Protein AF-A0A952SSV2-F1 (afdb_monomer)

Foldseek 3Di:
DDPPDDPVNLVLLQLLQADAPDPQAQDPPQGRHHGDVVSSVLLVVCLVQVQCNVVPPDRDVVSVVVLVVCLVVVNVSLVNVSPSDSDVVSVVSNVVSNVVD

Mean predicted aligned error: 4.25 Å

Solvent-accessible surface area (backbone atoms only — not comparable to full-atom values): 5893 Å² total; per-residue (Å²): 138,75,86,82,63,48,71,67,56,51,50,48,42,46,51,75,37,22,45,54,77,70,70,88,57,80,42,99,88,57,38,40,40,43,81,32,69,63,54,34,49,53,37,55,48,25,55,76,36,45,30,33,48,79,67,79,84,58,72,54,72,62,20,58,49,54,44,52,52,31,48,75,68,66,37,69,72,38,36,56,81,71,82,84,59,84,49,71,66,28,54,48,53,31,51,53,47,53,74,69,110

Structure (mmCIF, N/CA/C/O backbone):
data_AF-A0A952SSV2-F1
#
_entry.id   AF-A0A952SSV2-F1
#
loop_
_atom_site.group_PDB
_atom_site.id
_atom_site.type_symbol
_atom_site.label_atom_id
_atom_site.label_alt_id
_atom_site.label_comp_id
_atom_site.label_asym_id
_atom_site.label_entity_id
_atom_site.label_seq_id
_atom_site.pdbx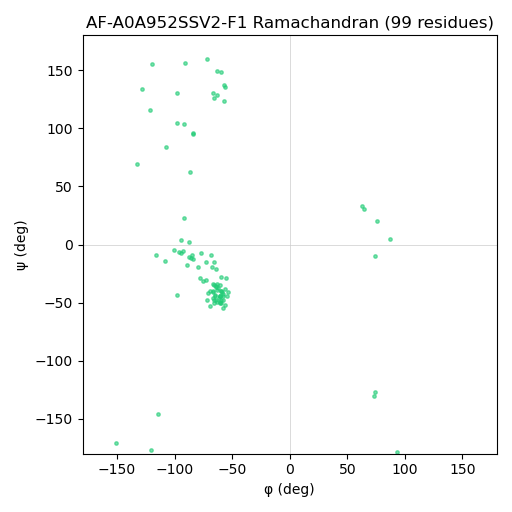_PDB_ins_code
_atom_site.Cartn_x
_atom_site.Cartn_y
_atom_site.Cartn_z
_atom_site.occupancy
_atom_site.B_iso_or_equiv
_atom_site.auth_seq_id
_atom_site.auth_comp_id
_atom_site.auth_asym_id
_atom_site.auth_atom_id
_atom_site.pdbx_PDB_model_num
ATOM 1 N N . MET A 1 1 ? 12.830 2.102 2.894 1.00 57.62 1 MET A N 1
ATOM 2 C CA . MET A 1 1 ? 12.381 3.385 3.485 1.00 57.62 1 MET A CA 1
ATOM 3 C C . MET A 1 1 ? 12.250 4.372 2.342 1.00 57.62 1 MET A C 1
ATOM 5 O O . MET A 1 1 ? 13.270 4.652 1.727 1.00 57.62 1 MET A O 1
ATOM 9 N N . ASN A 1 2 ? 11.033 4.826 2.029 1.00 72.06 2 ASN A N 1
ATOM 10 C CA . ASN A 1 2 ? 10.779 5.820 0.983 1.00 72.06 2 ASN A CA 1
ATOM 11 C C . ASN A 1 2 ? 10.646 7.216 1.637 1.00 72.06 2 ASN A C 1
ATOM 13 O O . ASN A 1 2 ? 9.637 7.464 2.296 1.00 72.06 2 ASN A O 1
ATOM 17 N N . PRO A 1 3 ? 11.661 8.098 1.540 1.00 81.12 3 PRO A N 1
ATOM 18 C CA . PRO A 1 3 ? 11.636 9.413 2.183 1.00 81.12 3 PRO A CA 1
ATOM 19 C C . PRO A 1 3 ? 10.770 10.444 1.442 1.00 81.12 3 PRO A C 1
ATOM 21 O O . PRO A 1 3 ? 10.602 11.549 1.951 1.00 81.12 3 PRO A O 1
ATOM 24 N N . GLU A 1 4 ? 10.257 10.114 0.255 1.00 86.75 4 GLU A N 1
ATOM 25 C CA . GLU A 1 4 ? 9.472 11.029 -0.583 1.00 86.75 4 GLU A CA 1
ATOM 26 C C . GLU A 1 4 ? 7.978 11.009 -0.240 1.00 86.75 4 GLU A C 1
ATOM 28 O O . GLU A 1 4 ? 7.237 11.890 -0.674 1.00 86.75 4 GLU A O 1
ATOM 33 N N . LEU A 1 5 ? 7.538 10.049 0.582 1.00 87.50 5 LEU A N 1
ATOM 34 C CA . LEU A 1 5 ? 6.159 9.990 1.051 1.00 87.50 5 LEU A CA 1
ATOM 35 C C . LEU A 1 5 ? 5.815 11.223 1.888 1.00 87.50 5 LEU A C 1
ATOM 37 O O . LEU A 1 5 ? 6.486 11.565 2.867 1.00 87.50 5 LEU A O 1
ATOM 41 N N . THR A 1 6 ? 4.710 11.862 1.527 1.00 91.81 6 THR A N 1
ATOM 42 C CA . THR A 1 6 ? 4.130 12.942 2.321 1.00 91.81 6 THR A CA 1
ATOM 43 C C . THR A 1 6 ? 3.497 12.396 3.599 1.00 91.81 6 THR A C 1
ATOM 45 O O . THR A 1 6 ? 3.135 11.224 3.693 1.00 91.81 6 THR A O 1
ATOM 48 N N . PHE A 1 7 ? 3.311 13.267 4.594 1.00 92.31 7 PHE A N 1
ATOM 49 C CA . PHE A 1 7 ? 2.595 12.909 5.821 1.00 92.31 7 PHE A CA 1
ATOM 50 C C . PHE A 1 7 ? 1.200 12.326 5.537 1.00 92.31 7 PHE A C 1
ATOM 52 O O . PHE A 1 7 ? 0.825 11.339 6.164 1.00 92.31 7 PHE A O 1
ATOM 59 N N . GLU A 1 8 ? 0.465 12.895 4.577 1.00 92.75 8 GLU A N 1
ATOM 60 C CA . GLU A 1 8 ? -0.875 12.417 4.219 1.00 92.75 8 GLU A CA 1
ATOM 61 C C . GLU A 1 8 ? -0.832 11.021 3.587 1.00 92.75 8 GLU A C 1
ATOM 63 O O . GLU A 1 8 ? -1.629 10.170 3.964 1.00 92.75 8 GLU A O 1
ATOM 68 N N . GLN A 1 9 ? 0.143 10.736 2.718 1.00 91.00 9 GLN A N 1
ATOM 69 C CA . GLN A 1 9 ? 0.325 9.392 2.156 1.00 91.00 9 GLN A CA 1
ATOM 70 C C . GLN A 1 9 ? 0.705 8.376 3.235 1.00 91.00 9 GLN A C 1
ATOM 72 O O . GLN A 1 9 ? 0.136 7.292 3.283 1.00 91.00 9 GLN A O 1
ATOM 77 N N . VAL A 1 10 ? 1.619 8.727 4.149 1.00 92.75 10 VAL A N 1
ATOM 78 C CA . VAL A 1 10 ? 1.979 7.843 5.273 1.00 92.75 10 VAL A CA 1
ATOM 79 C C . VAL A 1 10 ? 0.761 7.554 6.145 1.00 92.75 10 VAL A C 1
ATOM 81 O O . VAL A 1 10 ? 0.542 6.409 6.530 1.00 92.75 10 VAL A O 1
ATOM 84 N N . LYS A 1 11 ? -0.035 8.580 6.457 1.00 93.00 11 LYS A N 1
ATOM 85 C CA . LYS A 1 11 ? -1.267 8.421 7.226 1.00 93.00 11 LYS A CA 1
ATOM 86 C C . LYS A 1 11 ? -2.249 7.503 6.497 1.00 93.00 11 LYS A C 1
ATOM 88 O O . LYS A 1 11 ? -2.707 6.545 7.109 1.00 93.00 11 LYS A O 1
ATOM 93 N N . HIS A 1 12 ? -2.506 7.759 5.216 1.00 91.81 12 HIS A N 1
ATOM 94 C CA . HIS A 1 12 ? -3.396 6.946 4.397 1.00 91.81 12 HIS A CA 1
ATOM 95 C C . HIS A 1 12 ? -2.958 5.478 4.392 1.00 91.81 12 HIS A C 1
ATOM 97 O O . HIS A 1 12 ? -3.737 4.622 4.789 1.00 91.81 12 HIS A O 1
ATOM 103 N N . ILE A 1 13 ? -1.685 5.198 4.084 1.00 93.12 13 ILE A N 1
ATOM 104 C CA . ILE A 1 13 ? -1.116 3.840 4.091 1.00 93.12 13 ILE A CA 1
ATOM 105 C C . ILE A 1 13 ? -1.335 3.155 5.445 1.00 93.12 13 ILE A C 1
ATOM 107 O O . ILE A 1 13 ? -1.718 1.987 5.495 1.00 93.12 13 ILE A O 1
ATOM 111 N N . LEU A 1 14 ? -1.099 3.858 6.557 1.00 94.12 14 LEU A N 1
ATOM 112 C CA . LEU A 1 14 ? -1.314 3.300 7.895 1.00 94.12 14 LEU A CA 1
ATOM 113 C C . LEU A 1 14 ? -2.792 3.009 8.188 1.00 94.12 14 LEU A C 1
ATOM 115 O O . LEU A 1 14 ? -3.068 2.044 8.895 1.00 94.12 14 LEU A O 1
ATOM 119 N N . GLU A 1 15 ? -3.718 3.821 7.676 1.00 93.00 15 GLU A N 1
ATOM 120 C CA . GLU A 1 15 ? -5.165 3.646 7.853 1.00 93.00 15 GLU A CA 1
ATOM 121 C C . GLU A 1 15 ? -5.692 2.463 7.035 1.00 93.00 15 GLU A C 1
ATOM 123 O O . GLU A 1 15 ? -6.388 1.608 7.576 1.00 93.00 15 GLU A O 1
ATOM 128 N N . VAL A 1 16 ? -5.319 2.367 5.758 1.00 91.81 16 VAL A N 1
ATOM 129 C CA . VAL A 1 16 ? -5.854 1.348 4.838 1.00 91.81 16 VAL A CA 1
ATOM 130 C C . VAL A 1 16 ? -5.219 -0.032 4.996 1.00 91.81 16 VAL A C 1
ATOM 132 O O . VAL A 1 16 ? -5.797 -1.031 4.581 1.00 91.81 16 VAL A O 1
ATOM 135 N N . THR A 1 17 ? -4.037 -0.112 5.610 1.00 92.81 17 THR A N 1
ATOM 136 C CA . THR A 1 17 ? -3.386 -1.398 5.914 1.00 92.81 17 THR A CA 1
ATOM 137 C C . THR A 1 17 ? -3.651 -1.889 7.329 1.00 92.81 17 THR A C 1
ATOM 139 O O . THR A 1 17 ? -3.240 -3.000 7.677 1.00 92.81 17 THR A O 1
ATOM 142 N N . ALA A 1 18 ? -4.311 -1.087 8.167 1.00 94.50 18 ALA A N 1
ATOM 143 C CA . ALA A 1 18 ? -4.647 -1.490 9.520 1.00 94.50 18 ALA A CA 1
ATOM 144 C C . ALA A 1 18 ? -5.538 -2.743 9.520 1.00 94.50 18 ALA A C 1
ATOM 146 O O . ALA A 1 18 ? -6.297 -3.022 8.595 1.00 94.50 18 ALA A O 1
ATOM 147 N N . THR A 1 19 ? -5.393 -3.557 10.560 1.00 93.12 19 THR A N 1
ATOM 148 C CA . THR A 1 19 ? -6.244 -4.725 10.771 1.00 93.12 19 THR A CA 1
ATOM 149 C C . THR A 1 19 ? -7.416 -4.314 11.642 1.00 93.12 19 THR A C 1
ATOM 151 O O . THR A 1 19 ? -7.255 -4.176 12.860 1.00 93.12 19 THR A O 1
ATOM 154 N N . ASP A 1 20 ? -8.580 -4.150 11.019 1.00 91.00 20 ASP A N 1
ATOM 155 C CA . ASP A 1 20 ? -9.829 -3.912 11.734 1.00 91.00 20 ASP A CA 1
ATOM 156 C C . ASP A 1 20 ? -10.090 -5.037 12.747 1.00 91.00 20 ASP A C 1
ATOM 158 O O . ASP A 1 20 ? -9.896 -6.227 12.473 1.00 91.00 20 ASP A O 1
ATOM 162 N N . ILE A 1 21 ? -10.496 -4.644 13.955 1.00 92.75 21 ILE A N 1
ATOM 163 C CA . ILE A 1 21 ? -10.833 -5.567 15.051 1.00 92.75 21 ILE A CA 1
ATOM 164 C C . ILE A 1 21 ? -12.338 -5.630 15.334 1.00 92.75 21 ILE A C 1
ATOM 166 O O . ILE A 1 21 ? -12.783 -6.546 16.030 1.00 92.75 21 ILE A O 1
ATOM 170 N N . GLU A 1 22 ? -13.104 -4.677 14.802 1.00 90.00 22 GLU A N 1
ATOM 171 C CA . GLU A 1 22 ? -14.569 -4.673 14.776 1.00 90.00 22 GLU A CA 1
ATOM 172 C C . GLU A 1 22 ? -15.056 -4.768 13.313 1.00 90.00 22 GLU A C 1
ATOM 174 O O . GLU A 1 22 ? -14.451 -5.478 12.506 1.00 90.00 22 GLU A O 1
ATOM 179 N N . ASP A 1 23 ? -16.174 -4.118 12.979 1.00 89.06 23 ASP A N 1
ATOM 180 C CA . ASP A 1 23 ? -16.655 -4.036 11.599 1.00 89.06 23 ASP A CA 1
ATOM 181 C C . ASP A 1 23 ? -15.645 -3.273 10.716 1.00 89.06 23 ASP A C 1
ATOM 183 O O . ASP A 1 23 ? -14.969 -2.378 11.223 1.00 89.06 23 ASP A O 1
ATOM 187 N N . PRO A 1 24 ? -15.543 -3.587 9.408 1.00 88.19 24 PRO A N 1
ATOM 188 C CA . PRO A 1 24 ? -14.587 -2.929 8.523 1.00 88.19 24 PRO A CA 1
ATOM 189 C C . PRO A 1 24 ? -14.751 -1.405 8.467 1.00 88.19 24 PRO A C 1
ATOM 191 O O . PRO A 1 24 ? -15.866 -0.897 8.298 1.00 88.19 24 PRO A O 1
ATOM 194 N N . GLY A 1 25 ? -13.627 -0.691 8.497 1.00 85.00 25 GLY A N 1
ATOM 195 C CA . GLY A 1 25 ? -13.570 0.766 8.419 1.00 85.00 25 GLY A CA 1
ATOM 196 C C . GLY A 1 25 ? -13.555 1.471 9.777 1.00 85.00 25 GLY A C 1
ATOM 197 O O . GLY A 1 25 ? -13.547 0.863 10.839 1.00 85.00 25 GLY A O 1
ATOM 198 N N . TYR A 1 26 ? -13.528 2.806 9.739 1.00 88.56 26 TYR A N 1
ATOM 199 C CA . TYR A 1 26 ? -13.344 3.616 10.943 1.00 88.56 26 TYR A CA 1
ATOM 200 C C . TYR A 1 26 ? -14.515 3.502 11.934 1.00 88.56 26 TYR A C 1
ATOM 202 O O . TYR A 1 26 ? -15.651 3.865 11.610 1.00 88.56 26 TYR A O 1
ATOM 210 N N . ASP A 1 27 ? -14.214 3.154 13.187 1.00 92.06 27 ASP A N 1
ATOM 211 C CA . ASP A 1 27 ? -15.145 3.221 14.313 1.00 92.06 27 ASP A CA 1
ATOM 212 C C . ASP A 1 27 ? -14.663 4.165 15.439 1.00 92.06 27 ASP A C 1
ATOM 214 O O . ASP A 1 27 ? -13.477 4.427 15.637 1.00 92.06 27 ASP A O 1
ATOM 218 N N . ALA A 1 28 ? -15.605 4.694 16.228 1.00 90.88 28 ALA A N 1
ATOM 219 C CA . ALA A 1 28 ? -15.313 5.707 17.249 1.00 90.88 28 ALA A CA 1
ATOM 220 C C . ALA A 1 28 ? -14.571 5.183 18.496 1.00 90.88 28 ALA A C 1
ATOM 222 O O . ALA A 1 28 ? -14.097 5.985 19.305 1.00 90.88 28 ALA A O 1
ATOM 223 N N . LYS A 1 29 ? -14.520 3.866 18.709 1.00 92.44 29 LYS A N 1
ATOM 224 C CA . LYS A 1 29 ? -13.845 3.230 19.846 1.00 92.44 29 LYS A CA 1
ATOM 225 C C . LYS A 1 29 ? -12.452 2.736 19.477 1.00 92.44 29 LYS A C 1
ATOM 227 O O . LYS A 1 29 ? -11.551 2.910 20.298 1.00 92.44 29 LYS A O 1
ATOM 232 N N . THR A 1 30 ? -12.282 2.109 18.311 1.00 88.25 30 THR A N 1
ATOM 233 C CA . THR A 1 30 ? -11.022 1.453 17.919 1.00 88.25 30 THR A CA 1
ATOM 234 C C . THR A 1 30 ? -10.338 2.078 16.704 1.00 88.25 30 THR A C 1
ATOM 236 O O . THR A 1 30 ? -9.164 1.800 16.467 1.00 88.25 30 THR A O 1
ATOM 239 N N . GLY A 1 31 ? -10.989 3.013 16.006 1.00 90.75 31 GLY A N 1
ATOM 240 C CA . GLY A 1 31 ? -10.442 3.643 14.806 1.00 90.75 31 GLY A CA 1
ATOM 241 C C . GLY A 1 31 ? -10.482 2.674 13.629 1.00 90.75 31 GLY A C 1
ATOM 242 O O . GLY A 1 31 ? -11.531 2.120 13.352 1.00 90.75 31 GLY A O 1
ATOM 243 N N . HIS A 1 32 ? -9.345 2.464 12.961 1.00 91.69 32 HIS A N 1
ATOM 244 C CA . HIS A 1 32 ? -9.160 1.420 11.935 1.00 91.69 32 HIS A CA 1
ATOM 245 C C . HIS A 1 32 ? -8.609 0.106 12.540 1.00 91.69 32 HIS A C 1
ATOM 247 O O . HIS A 1 32 ? -7.891 -0.662 11.903 1.00 91.69 32 HIS A O 1
ATOM 253 N N . GLY A 1 33 ? -8.810 -0.099 13.845 1.00 93.25 33 GLY A N 1
ATOM 254 C CA . GLY A 1 33 ? -8.257 -1.231 14.583 1.00 93.25 33 GLY A CA 1
ATOM 255 C C . GLY A 1 33 ? -6.750 -1.138 14.855 1.00 93.25 33 GLY A C 1
ATOM 256 O O . GLY A 1 33 ? -6.251 -0.165 15.428 1.00 93.25 33 GLY A O 1
ATOM 257 N N . LEU A 1 34 ? -6.015 -2.211 14.550 1.00 95.06 34 LEU A N 1
ATOM 258 C CA . LEU A 1 34 ? -4.601 -2.371 14.907 1.00 95.06 34 LEU A CA 1
ATOM 259 C C . LEU A 1 34 ? -3.674 -2.000 13.749 1.00 95.06 34 LEU A C 1
ATOM 261 O O . LEU A 1 34 ? -3.780 -2.546 12.655 1.00 95.06 34 LEU A O 1
ATOM 265 N N . VAL A 1 35 ? -2.676 -1.155 14.024 1.00 94.50 35 VAL A N 1
ATOM 266 C CA . VAL A 1 35 ? -1.617 -0.833 13.054 1.00 94.50 35 VAL A CA 1
ATOM 267 C C . VAL A 1 35 ? -0.902 -2.109 12.599 1.00 94.50 35 VAL A C 1
ATOM 269 O O . VAL A 1 35 ? -0.304 -2.820 13.411 1.00 94.50 35 VAL A O 1
ATOM 272 N N . ASN A 1 36 ? -0.887 -2.353 11.288 1.00 94.31 36 ASN A N 1
ATOM 273 C CA . ASN A 1 36 ? -0.162 -3.458 10.670 1.00 94.31 36 ASN A CA 1
ATOM 274 C C . ASN A 1 36 ? 1.072 -2.930 9.927 1.00 94.31 36 ASN A C 1
ATOM 276 O O . ASN A 1 36 ? 1.069 -2.708 8.719 1.00 94.31 36 ASN A O 1
ATOM 280 N N . ALA A 1 37 ? 2.162 -2.735 10.672 1.00 93.50 37 ALA A N 1
ATOM 281 C CA . ALA A 1 37 ? 3.391 -2.159 10.126 1.00 93.50 37 ALA A CA 1
ATOM 282 C C . ALA A 1 37 ? 4.000 -2.981 8.975 1.00 93.50 37 ALA A C 1
ATOM 284 O O . ALA A 1 37 ? 4.674 -2.414 8.120 1.00 93.50 37 ALA A O 1
ATOM 285 N N . ARG A 1 38 ? 3.777 -4.303 8.944 1.00 91.38 38 ARG A N 1
ATOM 286 C CA . ARG A 1 38 ? 4.261 -5.152 7.849 1.00 91.38 38 ARG A CA 1
ATOM 287 C C . ARG A 1 38 ? 3.502 -4.846 6.561 1.00 91.38 38 ARG A C 1
ATOM 289 O O . ARG A 1 38 ? 4.150 -4.528 5.575 1.00 91.38 38 ARG A O 1
ATOM 296 N N . ALA A 1 39 ? 2.169 -4.873 6.606 1.00 90.12 39 ALA A N 1
ATOM 297 C CA . ALA A 1 39 ? 1.342 -4.568 5.441 1.00 90.12 39 ALA A CA 1
ATOM 298 C C . ALA A 1 39 ? 1.600 -3.143 4.923 1.00 90.12 39 ALA A C 1
ATOM 300 O O . ALA A 1 39 ? 1.752 -2.946 3.723 1.00 90.12 39 ALA A O 1
ATOM 301 N N . ALA A 1 40 ? 1.771 -2.167 5.824 1.00 91.75 40 ALA A N 1
ATOM 302 C CA . ALA A 1 40 ? 2.157 -0.805 5.455 1.00 91.75 40 ALA A CA 1
ATOM 303 C C . ALA A 1 40 ? 3.489 -0.751 4.683 1.00 91.75 40 ALA A C 1
ATOM 305 O 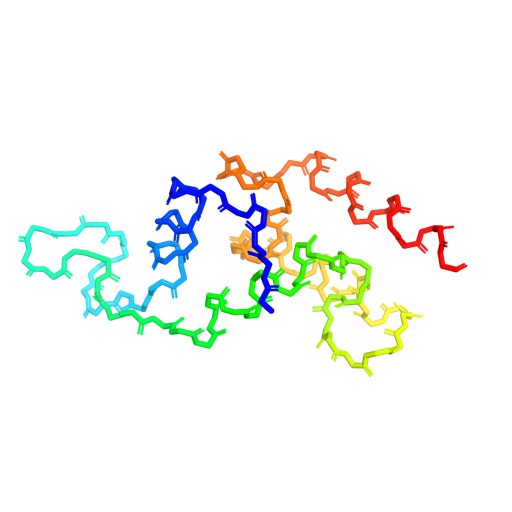O . ALA A 1 40 ? 3.608 -0.047 3.683 1.00 91.75 40 ALA A O 1
ATOM 306 N N . VAL A 1 41 ? 4.509 -1.4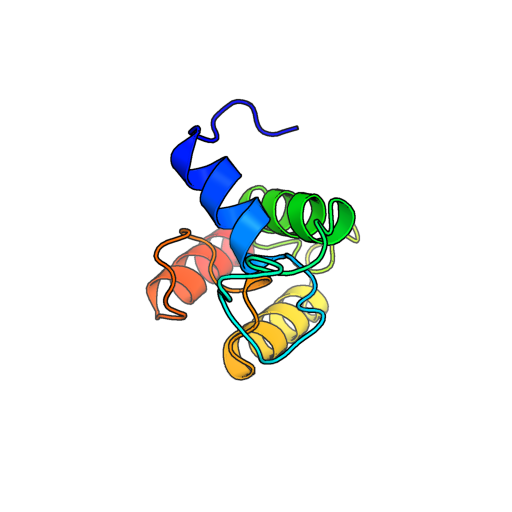91 5.131 1.00 90.25 41 VAL A N 1
ATOM 307 C CA . VAL A 1 41 ? 5.814 -1.530 4.451 1.00 90.25 41 VAL A CA 1
ATOM 308 C C . VAL A 1 41 ? 5.735 -2.282 3.123 1.00 90.25 41 VAL A C 1
ATOM 310 O O . VAL A 1 41 ? 6.317 -1.815 2.149 1.00 90.25 41 VAL A O 1
ATOM 313 N N . GLU A 1 42 ? 5.023 -3.408 3.073 1.00 86.94 42 GLU A N 1
ATOM 314 C CA . GLU A 1 42 ? 4.792 -4.177 1.841 1.00 86.94 42 GLU A CA 1
ATOM 315 C C . GLU A 1 42 ? 4.103 -3.316 0.778 1.00 86.94 42 GLU A C 1
ATOM 317 O O . GLU A 1 42 ? 4.546 -3.291 -0.368 1.00 86.94 42 GLU A O 1
ATOM 322 N N . TYR A 1 43 ? 3.102 -2.528 1.173 1.00 89.00 43 TYR A N 1
ATOM 323 C CA . TYR A 1 43 ? 2.442 -1.579 0.283 1.00 89.00 43 TYR A CA 1
ATOM 324 C C . TYR A 1 43 ? 3.439 -0.545 -0.273 1.00 89.00 43 TYR A C 1
ATOM 326 O O . TYR A 1 43 ? 3.578 -0.392 -1.485 1.00 89.00 43 TYR A O 1
ATOM 334 N N . VAL A 1 44 ? 4.242 0.092 0.586 1.00 89.69 44 VAL A N 1
ATOM 335 C CA . VAL A 1 44 ? 5.254 1.068 0.135 1.00 89.69 44 VAL A CA 1
ATOM 336 C C . VAL A 1 44 ? 6.288 0.452 -0.815 1.00 89.69 44 VAL A C 1
ATOM 338 O O . VAL A 1 44 ? 6.772 1.138 -1.714 1.00 89.69 44 VAL A O 1
ATOM 341 N N . ILE A 1 45 ? 6.658 -0.817 -0.620 1.00 84.62 45 ILE A N 1
ATOM 342 C CA . ILE A 1 45 ? 7.588 -1.519 -1.516 1.00 84.62 45 ILE A CA 1
ATOM 343 C C . ILE A 1 45 ? 6.959 -1.699 -2.897 1.00 84.62 45 ILE A C 1
ATOM 345 O O . ILE A 1 45 ? 7.598 -1.343 -3.883 1.00 84.62 45 ILE A O 1
ATOM 349 N N . LYS A 1 46 ? 5.710 -2.174 -2.961 1.00 84.44 46 LYS A N 1
ATOM 350 C CA . LYS A 1 46 ? 4.980 -2.355 -4.223 1.00 84.44 46 LYS A CA 1
ATOM 351 C C . LYS A 1 46 ? 4.829 -1.046 -4.988 1.00 84.44 46 LYS A C 1
ATOM 353 O O . LYS A 1 46 ? 5.063 -1.016 -6.182 1.00 84.44 46 LYS A O 1
ATOM 358 N N . MET A 1 47 ? 4.555 0.066 -4.310 1.00 86.38 47 MET A N 1
ATOM 359 C CA . MET A 1 47 ? 4.530 1.374 -4.974 1.00 86.38 47 MET A CA 1
ATOM 360 C C . MET A 1 47 ? 5.886 1.779 -5.571 1.00 86.38 47 MET A C 1
ATOM 362 O O . MET A 1 47 ? 5.946 2.432 -6.608 1.00 86.38 47 MET A O 1
ATOM 366 N N . ALA A 1 48 ? 6.985 1.453 -4.885 1.00 86.44 48 ALA A N 1
ATOM 367 C CA . ALA A 1 48 ? 8.328 1.823 -5.326 1.00 86.44 48 ALA A CA 1
ATOM 368 C C . ALA A 1 48 ? 8.845 0.925 -6.459 1.00 86.44 48 ALA A C 1
ATOM 370 O O . ALA A 1 48 ? 9.660 1.372 -7.264 1.00 86.44 48 ALA A O 1
ATOM 371 N N . LEU A 1 49 ? 8.392 -0.329 -6.501 1.00 89.75 49 LEU A N 1
ATOM 372 C CA . LEU A 1 49 ? 8.742 -1.325 -7.509 1.00 89.75 49 LEU A CA 1
ATOM 373 C C . LEU A 1 49 ? 7.464 -2.015 -8.021 1.00 89.75 49 LEU A C 1
ATOM 375 O O . LEU A 1 49 ? 7.272 -3.195 -7.726 1.00 89.75 49 LEU A O 1
ATOM 379 N N . PRO A 1 50 ? 6.595 -1.315 -8.779 1.00 93.44 50 PRO A N 1
ATOM 380 C CA . PRO A 1 50 ? 5.279 -1.842 -9.151 1.00 93.44 50 PRO A CA 1
ATOM 381 C C . PRO A 1 50 ? 5.331 -3.184 -9.866 1.00 93.44 50 PRO A C 1
ATOM 383 O O . PRO A 1 50 ? 4.499 -4.046 -9.603 1.00 93.44 50 PRO A O 1
ATOM 386 N N . ALA A 1 51 ? 6.325 -3.369 -10.736 1.00 94.94 51 ALA A N 1
ATOM 387 C CA . ALA A 1 51 ? 6.468 -4.599 -11.496 1.00 94.94 51 ALA A CA 1
ATOM 388 C C . ALA A 1 51 ? 6.942 -5.796 -10.654 1.00 94.94 51 ALA A C 1
ATOM 390 O O . ALA A 1 51 ? 6.508 -6.898 -10.934 1.00 94.94 51 ALA A O 1
ATOM 391 N N . ASN A 1 52 ? 7.736 -5.600 -9.591 1.00 94.19 52 ASN A N 1
ATOM 392 C CA . ASN A 1 52 ? 8.118 -6.660 -8.638 1.00 94.19 52 ASN A CA 1
ATOM 393 C C . ASN A 1 52 ? 7.051 -6.773 -7.534 1.00 94.19 52 ASN A C 1
ATOM 395 O O . ASN A 1 52 ? 7.288 -6.458 -6.361 1.00 94.19 52 ASN A O 1
ATOM 399 N N . PHE A 1 53 ? 5.833 -7.127 -7.937 1.00 93.81 53 PHE A N 1
ATOM 400 C CA . PHE A 1 53 ? 4.649 -7.086 -7.087 1.00 93.81 53 PHE A CA 1
ATOM 401 C C . PHE A 1 53 ? 4.708 -8.100 -5.940 1.00 93.81 53 PHE A C 1
ATOM 403 O O . PHE A 1 53 ? 4.204 -7.821 -4.847 1.00 93.81 53 PHE A O 1
ATOM 410 N N . ASN A 1 54 ? 5.322 -9.267 -6.156 1.00 92.19 54 ASN A N 1
ATOM 411 C CA . ASN A 1 54 ? 5.450 -10.293 -5.119 1.00 92.19 54 ASN A CA 1
ATOM 412 C C . ASN A 1 54 ? 6.682 -10.078 -4.208 1.00 92.19 54 ASN A C 1
ATOM 414 O O . ASN A 1 54 ? 6.777 -10.686 -3.137 1.00 92.19 54 ASN A O 1
ATOM 418 N N . GLY A 1 55 ? 7.590 -9.175 -4.597 1.00 90.88 55 GLY A N 1
ATOM 419 C CA . GLY A 1 55 ? 8.778 -8.798 -3.838 1.00 90.88 55 GLY A CA 1
ATOM 420 C C . GLY A 1 55 ? 9.919 -9.819 -3.878 1.00 90.88 55 GLY A C 1
ATOM 421 O O . GLY A 1 55 ? 10.772 -9.776 -2.988 1.00 90.88 55 GLY A O 1
ATOM 422 N N . ASP A 1 56 ? 9.954 -10.730 -4.855 1.00 92.94 56 ASP A N 1
ATOM 423 C CA . ASP A 1 56 ? 10.954 -11.804 -4.953 1.00 92.94 56 ASP A CA 1
ATOM 424 C C . ASP A 1 56 ? 12.255 -11.422 -5.691 1.00 92.94 56 ASP A C 1
ATOM 426 O O . ASP A 1 56 ? 13.175 -12.238 -5.783 1.00 92.94 56 ASP A O 1
ATOM 430 N N . GLU A 1 57 ? 12.354 -10.160 -6.126 1.00 91.06 57 GLU A N 1
ATOM 431 C CA . GLU A 1 57 ? 13.484 -9.550 -6.858 1.00 91.06 57 GLU A CA 1
ATOM 432 C C . GLU A 1 57 ? 13.609 -9.969 -8.325 1.00 91.06 57 GLU A C 1
ATOM 434 O O . GLU A 1 57 ? 14.385 -9.353 -9.061 1.00 91.06 57 GLU A O 1
ATOM 439 N N . ASN A 1 58 ? 12.853 -10.967 -8.770 1.00 94.06 58 ASN A N 1
ATOM 440 C CA . ASN A 1 58 ? 12.654 -11.216 -10.187 1.00 94.06 58 ASN A CA 1
ATOM 441 C C . ASN A 1 58 ? 11.421 -10.452 -10.618 1.00 94.06 58 ASN A C 1
ATOM 443 O O . ASN A 1 58 ? 10.568 -10.110 -9.806 1.00 94.06 58 ASN A O 1
ATOM 447 N N . ILE A 1 59 ? 11.371 -10.156 -11.906 1.00 95.00 59 ILE A N 1
ATOM 448 C CA . ILE A 1 59 ? 10.142 -9.669 -12.474 1.00 95.00 59 ILE A CA 1
ATOM 449 C C . ILE A 1 59 ? 9.733 -10.627 -13.575 1.00 95.00 59 ILE A C 1
ATOM 451 O O . ILE A 1 59 ? 10.496 -10.911 -14.505 1.00 95.00 59 ILE A O 1
ATOM 455 N N . ASP A 1 60 ? 8.590 -11.272 -13.363 1.00 95.62 60 ASP A N 1
ATOM 456 C CA . ASP A 1 60 ? 8.119 -12.334 -14.232 1.00 95.62 60 ASP A CA 1
ATOM 457 C C . ASP A 1 60 ? 6.588 -12.434 -14.270 1.00 95.62 60 ASP A C 1
ATOM 459 O O . ASP A 1 60 ? 5.836 -11.541 -13.879 1.00 95.62 60 ASP A O 1
ATOM 463 N N . THR A 1 61 ? 6.070 -13.495 -14.884 1.00 96.69 61 THR A N 1
ATOM 464 C CA . THR A 1 61 ? 4.620 -13.659 -15.056 1.00 96.69 61 THR A CA 1
ATOM 465 C C . THR A 1 61 ? 3.855 -13.811 -13.740 1.00 96.69 61 THR A C 1
ATOM 467 O O . THR A 1 61 ? 2.642 -13.608 -13.734 1.00 96.69 61 THR A O 1
ATOM 470 N N . LEU A 1 62 ? 4.522 -14.198 -12.652 1.00 97.12 62 LEU A N 1
ATOM 471 C CA . LEU A 1 62 ? 3.913 -14.332 -11.337 1.00 97.12 62 LEU A CA 1
ATOM 472 C C . LEU A 1 62 ? 3.546 -12.961 -10.764 1.00 97.12 62 LEU A C 1
ATOM 474 O O . LEU A 1 62 ? 2.435 -12.830 -10.263 1.00 97.12 62 LEU A O 1
ATOM 478 N N . ASP A 1 63 ? 4.379 -11.932 -10.944 1.00 96.25 63 ASP A N 1
ATOM 479 C CA . ASP A 1 63 ? 4.050 -10.567 -10.512 1.00 96.25 63 ASP A CA 1
ATOM 480 C C . ASP A 1 63 ? 2.798 -10.030 -11.196 1.00 96.25 63 ASP A C 1
ATOM 482 O O . ASP A 1 63 ? 1.905 -9.482 -10.550 1.00 96.25 63 ASP A O 1
ATOM 486 N N . ALA A 1 64 ? 2.694 -10.247 -12.509 1.00 96.62 64 ALA A N 1
ATOM 487 C CA . ALA A 1 64 ? 1.519 -9.854 -13.275 1.00 96.62 64 ALA A CA 1
ATOM 488 C C . ALA A 1 64 ? 0.260 -10.603 -12.815 1.00 96.62 64 ALA A C 1
ATOM 490 O O . ALA A 1 64 ? -0.818 -10.013 -12.742 1.00 96.62 64 ALA A O 1
ATOM 491 N N . ILE A 1 65 ? 0.375 -11.894 -12.489 1.00 97.44 65 ILE A N 1
ATOM 492 C CA . ILE A 1 65 ? -0.748 -12.676 -11.957 1.00 97.44 65 ILE A CA 1
ATOM 493 C C . ILE A 1 65 ? -1.149 -12.168 -10.569 1.00 97.44 65 ILE A C 1
ATOM 495 O O . ILE A 1 65 ? -2.340 -11.967 -10.331 1.00 97.44 65 ILE A O 1
ATOM 499 N N . ASP A 1 66 ? -0.188 -11.936 -9.679 1.00 96.44 66 ASP A N 1
ATOM 500 C CA . ASP A 1 66 ? -0.451 -11.490 -8.311 1.00 96.44 66 ASP A CA 1
ATOM 501 C C . ASP A 1 66 ? -1.050 -10.077 -8.288 1.00 96.44 66 ASP A C 1
ATOM 503 O O . ASP A 1 66 ? -2.025 -9.844 -7.566 1.00 96.44 66 ASP A O 1
ATOM 507 N N . PHE A 1 67 ? -0.565 -9.167 -9.141 1.00 96.12 67 PHE A N 1
ATOM 508 C CA . PHE A 1 67 ? -1.173 -7.849 -9.335 1.00 96.12 67 PHE A CA 1
ATOM 509 C C . PHE A 1 67 ? -2.614 -7.966 -9.840 1.00 96.12 67 PHE A C 1
ATOM 511 O O . PHE A 1 67 ? -3.517 -7.371 -9.259 1.00 96.12 67 PHE A O 1
ATOM 518 N N . LEU A 1 68 ? -2.874 -8.770 -10.880 1.00 96.81 68 LEU A N 1
ATOM 519 C CA . LEU A 1 68 ? -4.228 -8.936 -11.428 1.00 96.81 68 LEU A CA 1
ATOM 520 C C . LEU A 1 68 ? -5.202 -9.564 -10.420 1.00 96.81 68 LEU A C 1
ATOM 522 O O . LEU A 1 68 ? -6.387 -9.221 -10.419 1.00 96.81 68 LEU A O 1
ATOM 526 N N . ILE A 1 69 ? -4.726 -10.473 -9.564 1.00 96.81 69 ILE A N 1
ATOM 527 C CA . ILE A 1 69 ? -5.522 -11.034 -8.465 1.00 96.81 69 ILE A CA 1
ATOM 528 C C . ILE A 1 69 ? -5.854 -9.943 -7.444 1.00 96.81 69 ILE A C 1
ATOM 530 O O . ILE A 1 69 ? -7.027 -9.795 -7.101 1.00 96.81 69 ILE A O 1
ATOM 534 N N . ALA A 1 70 ? -4.856 -9.179 -6.990 1.00 94.88 70 ALA A N 1
ATOM 535 C CA . ALA A 1 70 ? -5.039 -8.091 -6.031 1.00 94.88 70 ALA A CA 1
ATOM 536 C C . ALA A 1 70 ? -6.002 -7.020 -6.575 1.00 94.88 70 ALA A C 1
ATOM 538 O O . ALA A 1 70 ? -6.991 -6.684 -5.925 1.00 94.88 70 ALA A O 1
ATOM 539 N N . TYR A 1 71 ? -5.788 -6.586 -7.818 1.00 95.00 71 TYR A N 1
ATOM 540 C CA . TYR A 1 71 ? -6.641 -5.641 -8.535 1.00 95.00 71 TYR A CA 1
ATOM 541 C C . TYR A 1 71 ? -8.088 -6.142 -8.644 1.00 95.00 71 TYR A C 1
ATOM 543 O O . TYR A 1 71 ? -9.033 -5.439 -8.297 1.00 95.00 71 TYR A O 1
ATOM 551 N N . GLY A 1 72 ? -8.286 -7.401 -9.053 1.00 94.94 72 GLY A N 1
ATOM 552 C CA . GLY A 1 72 ? -9.620 -7.997 -9.178 1.00 94.94 72 GLY A CA 1
ATOM 553 C C . GLY A 1 72 ? -10.355 -8.200 -7.847 1.00 94.94 72 GLY A C 1
ATOM 554 O O . GLY A 1 72 ? -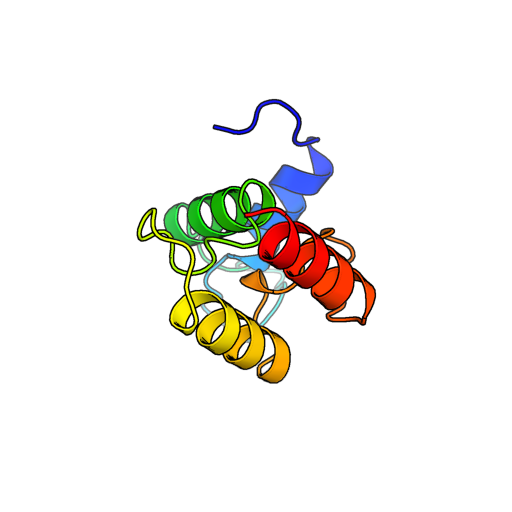11.577 -8.362 -7.845 1.00 94.94 72 GLY A O 1
ATOM 555 N N . GLN A 1 73 ? -9.633 -8.209 -6.725 1.00 94.31 73 GLN A N 1
ATOM 556 C CA . GLN A 1 73 ? -10.189 -8.321 -5.374 1.00 94.31 73 GLN A CA 1
ATOM 557 C C . GLN A 1 73 ? -10.412 -6.963 -4.697 1.00 94.31 73 GLN A C 1
ATOM 559 O O . GLN A 1 73 ? -11.020 -6.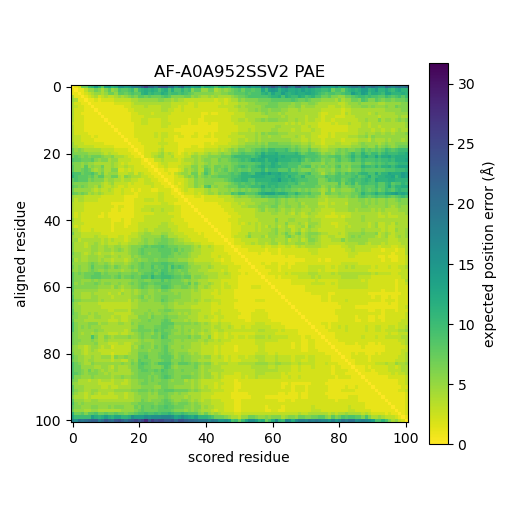934 -3.627 1.00 94.31 73 GLN A O 1
ATOM 564 N N . GLY A 1 74 ? -9.951 -5.862 -5.303 1.00 91.12 74 GLY A N 1
ATOM 565 C CA . GLY A 1 74 ? -9.913 -4.553 -4.650 1.00 91.12 74 GLY A CA 1
ATOM 566 C C . GLY A 1 74 ? -8.964 -4.534 -3.449 1.00 91.12 74 GLY A C 1
ATOM 567 O O . GLY A 1 74 ? -9.230 -3.852 -2.460 1.00 91.12 74 GLY A O 1
ATOM 568 N N . ASP A 1 75 ? -7.896 -5.337 -3.487 1.00 91.00 75 ASP A N 1
ATOM 569 C CA . ASP A 1 75 ? -6.869 -5.320 -2.449 1.00 91.00 75 ASP A CA 1
ATOM 570 C C . ASP A 1 75 ? -6.140 -3.980 -2.501 1.00 91.00 75 ASP A C 1
ATOM 572 O O . ASP A 1 75 ? -5.687 -3.541 -3.558 1.00 91.00 75 ASP A O 1
ATOM 576 N N . VAL A 1 76 ? -6.007 -3.329 -1.350 1.00 88.25 76 VAL A N 1
ATOM 577 C CA . VAL A 1 76 ? -5.408 -1.997 -1.268 1.00 88.25 76 VAL A CA 1
ATOM 578 C C . VAL A 1 76 ? -4.001 -1.940 -1.869 1.00 88.25 76 VAL A C 1
ATOM 580 O O . VAL A 1 76 ? -3.606 -0.936 -2.433 1.00 88.25 76 VAL A O 1
ATOM 583 N N . THR A 1 77 ? -3.252 -3.040 -1.852 1.00 89.38 77 THR A N 1
ATOM 584 C CA . THR A 1 77 ? -1.906 -3.077 -2.427 1.00 89.38 77 THR A CA 1
ATOM 585 C C . THR A 1 77 ? -1.863 -2.959 -3.953 1.00 89.38 77 THR A C 1
ATOM 587 O O . THR A 1 77 ? -0.770 -2.827 -4.502 1.00 89.38 77 THR A O 1
ATOM 590 N N . ALA A 1 78 ? -3.015 -3.013 -4.629 1.00 93.06 78 ALA A N 1
ATOM 591 C CA . ALA A 1 78 ? -3.153 -2.751 -6.058 1.00 93.06 78 ALA A CA 1
ATOM 592 C C . ALA A 1 78 ? -3.505 -1.290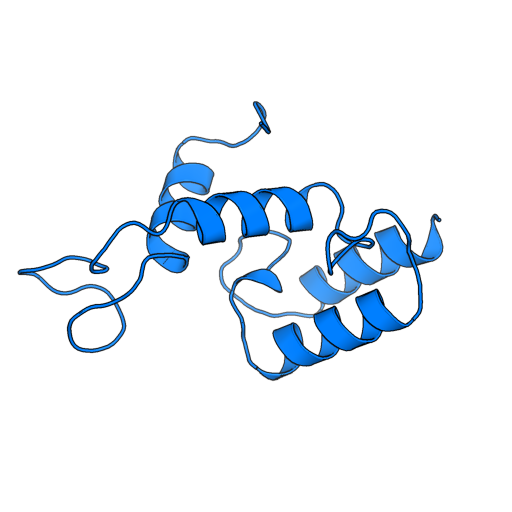 -6.398 1.00 93.06 78 ALA A C 1
ATOM 594 O O . ALA A 1 78 ? -3.533 -0.976 -7.582 1.00 93.06 78 ALA A O 1
ATOM 595 N N . ASP A 1 79 ? -3.759 -0.424 -5.409 1.00 93.25 79 ASP A N 1
ATOM 596 C CA . ASP A 1 79 ? -3.874 1.032 -5.597 1.00 93.25 79 ASP A CA 1
ATOM 597 C C . ASP A 1 79 ? -2.456 1.632 -5.561 1.00 93.25 79 ASP A C 1
ATOM 599 O O . ASP A 1 79 ? -1.863 1.828 -4.497 1.00 93.25 79 ASP A O 1
ATOM 603 N N . LEU A 1 80 ? -1.855 1.810 -6.734 1.00 92.81 80 LEU A N 1
ATOM 604 C CA . LEU A 1 80 ? -0.448 2.161 -6.915 1.00 92.81 80 LEU A CA 1
ATOM 605 C C . LEU A 1 80 ? -0.201 3.675 -6.936 1.00 92.81 80 LEU A C 1
ATOM 607 O O . LEU A 1 80 ? 0.949 4.084 -6.733 1.00 92.81 80 LEU A O 1
ATOM 611 N N . ASP A 1 81 ? -1.228 4.504 -7.153 1.00 91.38 81 ASP A N 1
ATOM 612 C CA . ASP A 1 81 ? -1.121 5.970 -7.066 1.00 91.38 81 ASP A CA 1
ATOM 613 C C . ASP A 1 81 ? -1.656 6.583 -5.758 1.00 91.38 81 ASP A C 1
ATOM 615 O O . ASP A 1 81 ? -1.391 7.764 -5.493 1.00 91.38 81 ASP A O 1
ATOM 619 N N . LEU A 1 82 ? -2.244 5.762 -4.881 1.00 89.31 82 LEU A N 1
ATOM 620 C CA . LEU A 1 82 ? -2.833 6.131 -3.590 1.00 89.31 82 LE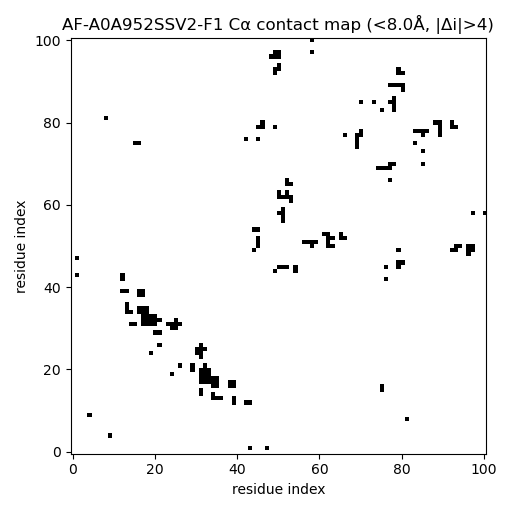U A CA 1
ATOM 621 C C . LEU A 1 82 ? -4.025 7.084 -3.712 1.00 89.31 82 LEU A C 1
ATOM 623 O O . LEU A 1 82 ? -4.199 7.961 -2.851 1.00 89.31 82 LEU A O 1
ATOM 627 N N . ASP A 1 83 ? -4.818 6.973 -4.775 1.00 89.06 83 ASP A N 1
ATOM 628 C CA . ASP A 1 83 ? -6.038 7.769 -4.924 1.00 89.06 83 ASP A CA 1
ATOM 629 C C . ASP A 1 83 ? -7.263 7.155 -4.218 1.00 89.06 83 ASP A C 1
ATOM 631 O O . ASP A 1 83 ? -8.268 7.848 -4.010 1.00 89.06 83 ASP A O 1
ATOM 635 N N . GLY A 1 84 ? -7.137 5.915 -3.733 1.00 87.19 84 GLY A N 1
ATOM 636 C CA . GLY A 1 84 ? -8.169 5.169 -3.021 1.00 87.19 84 GLY A CA 1
ATOM 637 C C . GLY A 1 84 ? -9.122 4.383 -3.923 1.00 87.19 84 GLY A C 1
ATOM 638 O O . GLY A 1 84 ? -10.078 3.803 -3.401 1.00 87.19 84 GLY A O 1
ATOM 639 N N . GLU A 1 85 ? -8.903 4.356 -5.238 1.00 90.62 85 GLU A N 1
ATOM 640 C CA . GLU A 1 85 ? -9.737 3.671 -6.225 1.00 90.62 85 GLU A CA 1
ATOM 641 C C . GLU A 1 85 ? -8.884 2.754 -7.117 1.00 90.62 85 GLU A C 1
ATOM 643 O O . GLU A 1 85 ? -7.875 3.157 -7.672 1.00 90.62 85 GLU A O 1
ATOM 648 N N . HIS A 1 86 ? -9.326 1.515 -7.353 1.00 91.69 86 HIS A N 1
ATOM 649 C CA . HIS A 1 86 ? -8.639 0.604 -8.279 1.00 91.69 86 HIS A CA 1
ATOM 650 C C . HIS A 1 86 ? -9.084 0.863 -9.719 1.00 91.69 86 HIS A C 1
ATOM 652 O O . HIS A 1 86 ? -10.113 0.347 -10.169 1.00 91.69 86 HIS A O 1
ATOM 658 N N . THR A 1 87 ? -8.322 1.660 -10.463 1.00 95.06 87 THR A N 1
ATOM 659 C CA . THR A 1 87 ? -8.705 2.141 -11.802 1.00 95.06 87 THR A CA 1
ATOM 660 C C . THR A 1 8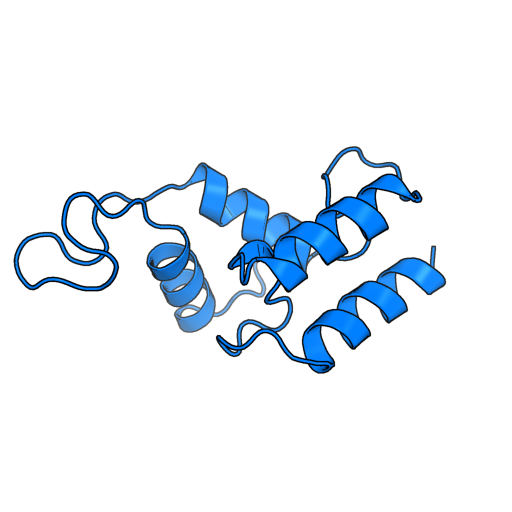7 ? -7.714 1.727 -12.888 1.00 95.06 87 THR A C 1
ATOM 662 O O . THR A 1 87 ? -6.773 0.962 -12.671 1.00 95.06 87 THR A O 1
ATOM 665 N N . GLU A 1 88 ? -7.934 2.177 -14.126 1.00 95.56 88 GLU A N 1
ATOM 666 C CA . GLU A 1 88 ? -6.957 1.982 -15.197 1.00 95.56 88 GLU A CA 1
ATOM 667 C C . GLU A 1 88 ? -5.643 2.744 -14.952 1.00 95.56 88 GLU A C 1
ATOM 669 O O . GLU A 1 88 ? -4.650 2.439 -15.618 1.00 95.56 88 GLU A O 1
ATOM 674 N N . ALA A 1 89 ? -5.614 3.710 -14.022 1.00 96.44 89 ALA A N 1
ATOM 675 C CA . ALA A 1 89 ? -4.391 4.406 -13.627 1.00 96.44 89 ALA A CA 1
ATOM 676 C C . ALA A 1 89 ? -3.391 3.438 -12.976 1.00 96.44 89 ALA A C 1
ATOM 678 O O . ALA A 1 89 ? -2.248 3.359 -13.433 1.00 96.44 89 ALA A O 1
ATOM 679 N N . ASP A 1 90 ? -3.842 2.614 -12.025 1.00 95.81 90 ASP A N 1
ATOM 680 C CA . ASP A 1 90 ? -3.014 1.596 -11.365 1.00 95.81 90 ASP A CA 1
ATOM 681 C C . ASP A 1 90 ? -2.493 0.563 -12.349 1.00 95.81 90 ASP A C 1
ATOM 683 O O . ASP A 1 90 ? -1.303 0.245 -12.384 1.00 95.81 90 ASP A O 1
ATOM 687 N N . LEU A 1 91 ? -3.386 0.076 -13.216 1.00 95.69 91 LEU A N 1
ATOM 688 C CA . LEU A 1 91 ? -3.011 -0.844 -14.281 1.00 95.69 91 LEU A CA 1
ATOM 689 C C . LEU A 1 91 ? -1.955 -0.209 -15.193 1.00 95.69 91 LEU A C 1
ATOM 691 O O . LEU A 1 91 ? -1.004 -0.877 -15.588 1.00 95.69 91 LEU A O 1
ATOM 695 N N . GLY A 1 92 ? -2.100 1.076 -15.520 1.00 96.50 92 GLY A N 1
ATOM 696 C CA . GLY A 1 92 ? -1.123 1.828 -16.298 1.00 96.50 92 GLY A CA 1
ATOM 697 C C . GLY A 1 92 ? 0.245 1.897 -15.620 1.00 96.50 92 GLY A C 1
ATOM 698 O O . GLY A 1 92 ? 1.253 1.660 -16.285 1.00 96.50 92 GLY A O 1
ATOM 699 N N . ILE A 1 93 ? 0.287 2.165 -14.312 1.00 95.50 93 ILE A N 1
ATOM 700 C CA . ILE A 1 93 ? 1.527 2.215 -13.520 1.00 95.50 93 ILE A CA 1
ATOM 701 C C . ILE A 1 93 ? 2.211 0.849 -13.507 1.00 95.50 93 ILE A C 1
ATOM 703 O O . ILE A 1 93 ? 3.400 0.761 -13.827 1.00 95.50 93 ILE A O 1
ATOM 707 N N . PHE A 1 94 ? 1.460 -0.214 -13.206 1.00 96.50 94 PHE A N 1
ATOM 708 C CA . PHE A 1 94 ? 1.982 -1.578 -13.218 1.00 96.50 94 PHE A CA 1
ATOM 709 C C . PHE A 1 94 ? 2.537 -1.942 -14.598 1.00 96.50 94 PHE A C 1
ATOM 711 O O . PHE A 1 94 ? 3.707 -2.293 -14.727 1.00 96.50 94 PHE A O 1
ATOM 718 N N . MET A 1 95 ? 1.726 -1.796 -15.651 1.00 96.44 95 MET A N 1
ATOM 719 C CA . MET A 1 95 ? 2.107 -2.189 -17.009 1.00 96.44 95 MET A CA 1
ATOM 720 C C . MET A 1 95 ? 3.280 -1.370 -17.548 1.00 96.44 95 MET A C 1
ATOM 722 O O . MET A 1 95 ? 4.112 -1.919 -18.267 1.00 96.44 95 MET A O 1
ATOM 726 N N . ASN A 1 96 ? 3.371 -0.079 -17.216 1.00 95.56 96 ASN A N 1
ATOM 727 C CA . ASN A 1 96 ? 4.520 0.733 -17.607 1.00 95.56 96 ASN A CA 1
ATOM 728 C C . ASN A 1 96 ? 5.795 0.236 -16.922 1.00 95.56 96 ASN A C 1
ATOM 730 O O . ASN A 1 96 ? 6.808 0.071 -17.588 1.00 95.56 96 ASN A O 1
ATOM 734 N N . SER A 1 97 ? 5.732 -0.063 -15.620 1.00 94.44 97 SER A N 1
ATOM 735 C CA . SER A 1 97 ? 6.873 -0.632 -14.898 1.00 94.44 97 SER A CA 1
ATOM 736 C C . SER A 1 97 ? 7.259 -2.019 -15.424 1.00 94.44 97 SER A C 1
ATOM 738 O O . SER A 1 97 ? 8.444 -2.321 -15.464 1.00 94.44 97 SER A O 1
ATOM 740 N N . TYR A 1 98 ? 6.283 -2.846 -15.815 1.00 95.12 98 TYR A N 1
ATOM 741 C CA . TYR A 1 98 ? 6.489 -4.236 -16.247 1.00 95.12 98 TYR A CA 1
ATOM 742 C C . TYR A 1 98 ? 7.077 -4.348 -17.664 1.00 95.12 98 TYR A C 1
ATOM 744 O O . TYR A 1 98 ? 7.808 -5.267 -18.015 1.00 95.12 98 TYR A O 1
ATOM 752 N N . LEU A 1 99 ? 6.753 -3.393 -18.538 1.00 92.25 99 LEU A N 1
ATOM 753 C CA . LEU A 1 99 ? 7.284 -3.359 -19.906 1.00 92.25 99 LEU A CA 1
ATOM 754 C C . LEU A 1 99 ? 8.670 -2.702 -20.005 1.00 92.25 99 LEU A C 1
ATOM 756 O O . LEU A 1 99 ? 9.299 -2.788 -21.061 1.00 92.25 99 LEU A O 1
ATOM 760 N N . GLU A 1 100 ? 9.113 -2.022 -18.946 1.00 88.38 100 GLU A N 1
ATOM 761 C CA . GLU A 1 100 ? 10.404 -1.325 -18.862 1.00 88.38 100 GLU A CA 1
ATOM 762 C C . GLU A 1 100 ? 11.530 -2.170 -18.225 1.00 88.38 100 GLU A C 1
ATOM 764 O O . GLU A 1 100 ? 12.643 -1.662 -18.071 1.00 88.38 100 GLU A O 1
ATOM 769 N N . GLU A 1 101 ? 11.258 -3.439 -17.894 1.00 64.94 101 GLU A N 1
ATOM 770 C CA . GLU A 1 101 ? 12.212 -4.426 -17.345 1.00 64.94 101 GLU A CA 1
ATOM 771 C C . GLU A 1 101 ? 13.444 -4.719 -18.215 1.00 64.94 101 GLU A C 1
ATOM 773 O O . GLU A 1 101 ? 13.312 -4.892 -19.453 1.00 64.94 101 GLU A O 1
#

Radius of gyration: 14.02 Å; Cα contacts (8 Å, |Δi|>4): 111; chains: 1; bounding box: 30×27×40 Å

Sequence (101 aa):
MNPELTFEQVKHILEVTATDIEDPGYDAKTGHGLVNARAAVEYVIKMALPANFNGDENIDTLDAIDFLIAYGQGDVTADLDLDGEHTEADLGIFMNSYLEE

Secondary structure (DSSP, 8-state):
--TT--HHHHHHHHHHTSB-SSSSS-BTTTBS-B--HHHHHHHHHHHHSTT-TT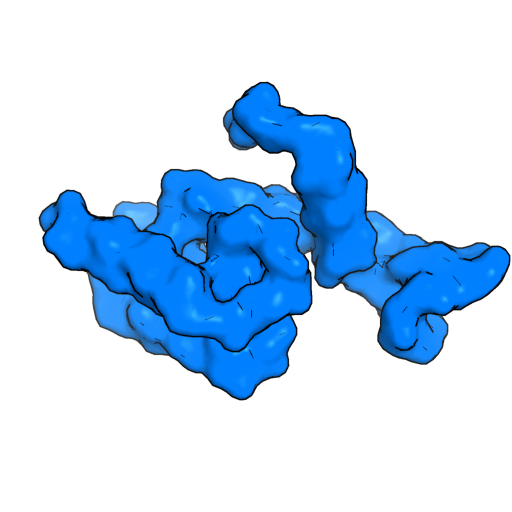-SS--SHHHHHHHHHHHHHT-GGG-SS-SSS--HHHHHHHHHHHHT-

pLDDT: mean 91.43, std 5.76, range [57.62, 97.44]

Nearest PDB structures (foldseek):
  1v6c-assembly2_B  TM=9.140E-01  e=2.203E-01  Pseudoalteromonas sp. AS-11